Protein AF-A0A0C3P731-F1 (afdb_monomer_lite)

Foldseek 3Di:
DDKDPFAADQPFDQPFKDKDAAADQQFQKWKDFVVVRDIDGRHHGDIDIDHSNVTGIMIDRPDDD

Organism: NCBI:txid870435

pLDDT: mean 88.41, std 11.85, range [36.5, 96.75]

Sequence (65 aa):
HRTTPFHQDPHSRSNWYDMLVMVSDYEDCVLDIPTLGLQFLYNPGTVVAFSGQLLRHGVSSVGGN

InterPro domains:
  IPR024779 2OGFeDO JBP1/TET, oxygenase domain [PF12851] (2-62)

Structure (mmCIF, N/CA/C/O backbone):
data_AF-A0A0C3P731-F1
#
_entry.id   AF-A0A0C3P7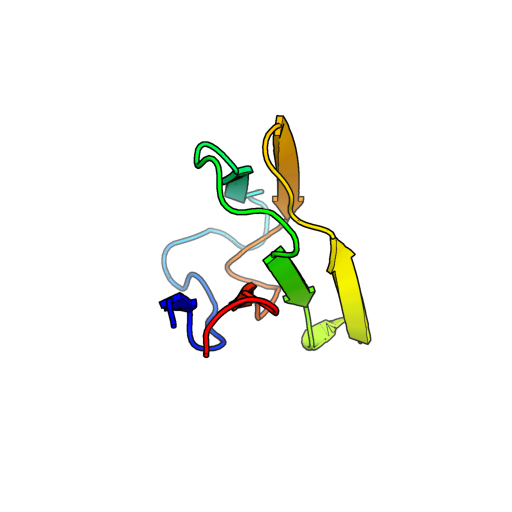31-F1
#
loop_
_atom_site.group_PDB
_atom_site.id
_atom_site.type_symbol
_atom_site.label_atom_id
_atom_site.label_alt_id
_atom_site.label_comp_id
_atom_site.label_asym_id
_atom_site.label_entity_id
_atom_site.label_seq_id
_atom_site.pdbx_PDB_ins_code
_atom_site.Cartn_x
_atom_site.Cartn_y
_atom_site.Cartn_z
_atom_site.occupancy
_atom_site.B_iso_or_equiv
_atom_site.auth_seq_id
_atom_site.auth_comp_id
_atom_site.auth_asym_id
_atom_site.auth_atom_id
_atom_site.pdbx_PDB_model_num
ATOM 1 N N . HIS A 1 1 ? -18.284 10.143 -1.548 1.00 56.69 1 HIS A N 1
ATOM 2 C CA . HIS A 1 1 ? -17.518 8.916 -1.846 1.00 56.69 1 HIS A CA 1
ATOM 3 C C . HIS A 1 1 ? -16.073 9.299 -2.163 1.00 56.69 1 HIS A C 1
ATOM 5 O O . HIS A 1 1 ? -15.870 10.100 -3.070 1.00 56.69 1 HIS A O 1
ATOM 11 N N . ARG A 1 2 ? -15.087 8.860 -1.364 1.00 66.19 2 ARG A N 1
ATOM 12 C CA . ARG A 1 2 ? -13.660 9.133 -1.623 1.00 66.19 2 ARG A CA 1
ATOM 13 C C . ARG A 1 2 ? -13.042 7.868 -2.203 1.00 66.19 2 ARG A C 1
ATOM 15 O O . ARG A 1 2 ? -13.002 6.841 -1.532 1.00 66.19 2 ARG A O 1
ATOM 22 N N . THR A 1 3 ? -12.589 7.964 -3.442 1.00 83.44 3 THR A N 1
ATOM 23 C CA . THR A 1 3 ? -11.895 6.903 -4.168 1.00 83.44 3 THR A CA 1
ATOM 24 C C . THR A 1 3 ? -10.600 7.459 -4.720 1.00 83.44 3 THR A C 1
ATOM 26 O O . THR A 1 3 ? -10.556 8.594 -5.202 1.00 83.44 3 THR A O 1
ATOM 29 N N . THR A 1 4 ? -9.533 6.673 -4.645 1.00 89.44 4 THR A N 1
ATOM 30 C CA . THR A 1 4 ? -8.342 6.945 -5.443 1.00 89.44 4 THR A CA 1
ATOM 31 C C . THR A 1 4 ? -8.467 6.152 -6.742 1.00 89.44 4 THR A C 1
ATOM 33 O O . THR A 1 4 ? -8.740 4.949 -6.708 1.00 89.44 4 THR A O 1
ATOM 36 N N . PRO A 1 5 ? -8.331 6.800 -7.912 1.00 91.88 5 PRO A N 1
ATOM 37 C CA . PRO A 1 5 ? -8.328 6.075 -9.171 1.00 91.88 5 PRO A CA 1
ATOM 38 C C . PRO A 1 5 ? -7.139 5.116 -9.196 1.00 91.88 5 PRO A C 1
ATOM 40 O O . PRO A 1 5 ? -6.101 5.384 -8.592 1.00 91.88 5 PRO A O 1
ATOM 43 N N . PHE A 1 6 ? -7.266 4.013 -9.929 1.00 95.56 6 PHE A N 1
ATOM 44 C CA . PHE A 1 6 ? -6.161 3.075 -10.072 1.00 95.56 6 PHE A CA 1
ATOM 45 C C . PHE A 1 6 ? -4.956 3.728 -10.750 1.00 95.56 6 PHE A C 1
ATOM 47 O O . PHE A 1 6 ? -5.033 4.104 -11.926 1.00 95.56 6 PHE A O 1
ATOM 54 N N . HIS A 1 7 ? -3.835 3.777 -10.042 1.00 95.50 7 HIS A N 1
ATOM 55 C CA . HIS A 1 7 ? -2.599 4.405 -10.493 1.00 95.50 7 HIS A CA 1
ATOM 56 C C . HIS A 1 7 ? -1.380 3.569 -10.103 1.00 95.50 7 HIS A C 1
ATOM 58 O O . HIS A 1 7 ? -1.481 2.585 -9.376 1.00 95.50 7 HIS A O 1
ATOM 64 N N . GLN A 1 8 ? -0.239 3.950 -10.658 1.00 95.12 8 GLN A N 1
ATOM 65 C CA . GLN A 1 8 ? 1.089 3.555 -10.204 1.00 95.12 8 GLN A CA 1
ATOM 66 C C . GLN A 1 8 ? 1.797 4.828 -9.747 1.00 95.12 8 GLN A C 1
ATOM 68 O O . GLN A 1 8 ? 1.410 5.922 -10.165 1.00 95.12 8 GLN A O 1
ATOM 73 N N . ASP A 1 9 ? 2.854 4.677 -8.964 1.00 94.38 9 ASP A N 1
ATOM 74 C CA . ASP A 1 9 ? 3.696 5.775 -8.505 1.00 94.38 9 ASP A CA 1
ATOM 75 C C . ASP A 1 9 ? 4.934 5.878 -9.406 1.00 94.38 9 ASP A C 1
ATOM 77 O O . ASP A 1 9 ? 5.963 5.256 -9.127 1.00 94.38 9 ASP A O 1
ATOM 81 N N . PRO A 1 10 ? 4.885 6.643 -10.518 1.00 87.44 10 PRO A N 1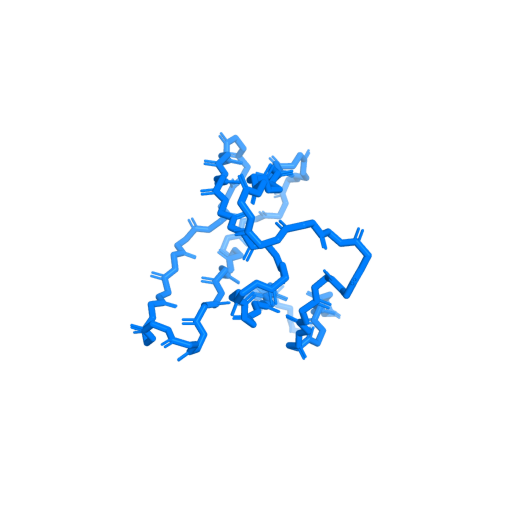
ATOM 82 C CA . PRO A 1 10 ? 5.960 6.660 -11.513 1.00 87.44 10 PRO A CA 1
ATOM 83 C C . PRO A 1 10 ? 7.279 7.213 -10.962 1.00 87.44 10 PRO A C 1
ATOM 85 O O . PRO A 1 10 ? 8.340 6.922 -11.508 1.00 87.44 10 PRO A O 1
ATOM 88 N N . HIS A 1 11 ? 7.210 7.995 -9.883 1.00 89.38 11 HIS A N 1
ATOM 89 C CA . HIS A 1 11 ? 8.367 8.585 -9.215 1.00 89.38 11 HIS A CA 1
ATOM 90 C C . HIS A 1 11 ? 8.996 7.667 -8.151 1.00 89.38 11 HIS A C 1
ATOM 92 O O . HIS A 1 11 ? 10.063 7.998 -7.634 1.00 89.38 11 HIS A O 1
ATOM 98 N N . SER A 1 12 ? 8.370 6.528 -7.832 1.00 86.94 12 SER A N 1
ATOM 99 C CA . SER A 1 12 ? 8.968 5.493 -6.982 1.00 86.94 12 SER A CA 1
ATOM 100 C C . SER A 1 12 ? 10.010 4.685 -7.771 1.00 86.94 12 SER A C 1
ATOM 102 O O . SER A 1 12 ? 10.060 4.738 -9.002 1.00 86.94 12 SER A O 1
ATOM 104 N N . ARG A 1 13 ? 10.883 3.945 -7.078 1.00 88.00 13 ARG A N 1
ATOM 105 C CA . ARG A 1 13 ? 11.810 2.996 -7.719 1.00 88.00 13 ARG A CA 1
ATOM 106 C C . ARG A 1 13 ? 11.247 1.584 -7.621 1.00 88.00 13 ARG A C 1
ATOM 108 O O . ARG A 1 13 ? 10.694 1.200 -6.599 1.00 88.00 13 ARG A O 1
ATOM 115 N N . SER A 1 14 ? 11.458 0.772 -8.649 1.00 85.44 14 SER A N 1
ATOM 116 C CA . SER A 1 14 ? 10.925 -0.595 -8.723 1.00 85.44 14 SER A CA 1
ATOM 117 C C . SER A 1 14 ? 11.407 -1.504 -7.594 1.00 85.44 14 SER A C 1
ATOM 119 O O . SER A 1 14 ? 10.715 -2.444 -7.222 1.00 85.44 14 SER A O 1
ATOM 121 N N . ASN A 1 15 ? 12.580 -1.222 -7.027 1.00 88.38 15 ASN A N 1
ATOM 122 C CA . ASN A 1 15 ? 13.141 -1.946 -5.891 1.00 88.38 15 ASN A CA 1
ATOM 123 C C . ASN A 1 15 ? 12.847 -1.288 -4.531 1.00 88.38 15 ASN A C 1
ATOM 125 O O . ASN A 1 15 ? 13.445 -1.684 -3.531 1.00 88.38 15 ASN A O 1
ATOM 129 N N . TRP A 1 16 ? 11.995 -0.263 -4.491 1.00 91.69 16 TRP A N 1
ATOM 130 C CA . TRP A 1 16 ? 11.545 0.386 -3.264 1.00 91.69 16 TRP A CA 1
ATOM 131 C C . TRP A 1 16 ? 10.139 -0.080 -2.900 1.00 91.69 16 TRP A C 1
ATOM 133 O O . TRP A 1 16 ? 9.337 -0.441 -3.764 1.00 91.69 16 TRP A O 1
ATOM 143 N N . TYR A 1 17 ? 9.869 -0.065 -1.598 1.00 91.12 17 TYR A N 1
ATOM 144 C CA . TYR A 1 17 ? 8.533 -0.240 -1.056 1.00 91.12 17 TYR A CA 1
ATOM 145 C C . TYR A 1 17 ? 7.990 1.120 -0.632 1.00 91.12 17 TYR A C 1
ATOM 147 O O . TYR A 1 17 ? 8.606 1.812 0.178 1.00 91.12 17 TYR A O 1
ATOM 155 N N . ASP A 1 18 ? 6.826 1.461 -1.165 1.00 90.25 18 ASP A N 1
ATOM 156 C CA . ASP A 1 18 ? 5.983 2.552 -0.712 1.00 90.25 18 ASP A CA 1
ATOM 157 C C . ASP A 1 18 ? 5.112 2.028 0.440 1.00 90.25 18 ASP A C 1
ATOM 159 O O . ASP A 1 18 ? 4.599 0.906 0.388 1.00 90.25 18 ASP A O 1
ATOM 163 N N . MET A 1 19 ? 4.990 2.811 1.515 1.00 92.44 19 MET A N 1
ATOM 164 C CA . MET A 1 19 ? 4.174 2.456 2.679 1.00 92.44 19 MET A CA 1
ATOM 165 C C . MET A 1 19 ? 2.879 3.259 2.675 1.00 92.44 19 MET A C 1
ATOM 167 O O . MET A 1 19 ? 2.902 4.485 2.795 1.00 92.44 19 MET A O 1
ATOM 171 N N . LEU A 1 20 ? 1.752 2.557 2.598 1.00 91.75 20 LEU A N 1
ATOM 172 C CA . LEU A 1 20 ? 0.424 3.128 2.780 1.00 91.75 20 LEU A CA 1
ATOM 173 C C . LEU A 1 20 ? -0.058 2.848 4.206 1.00 91.75 20 LEU A C 1
ATOM 175 O O . LEU A 1 20 ? -0.017 1.708 4.673 1.00 91.75 20 LEU A O 1
ATOM 179 N N . VAL A 1 21 ? -0.507 3.902 4.891 1.00 91.56 21 VAL A N 1
ATOM 180 C CA . VAL A 1 21 ? -1.057 3.836 6.251 1.00 91.56 21 VAL A CA 1
ATOM 181 C C . VAL A 1 21 ? -2.473 4.400 6.256 1.00 91.56 21 VAL A C 1
ATOM 183 O O . VAL A 1 21 ? -2.705 5.517 5.785 1.00 91.56 21 VAL A O 1
ATOM 186 N N . MET A 1 22 ? -3.425 3.643 6.801 1.00 90.75 22 MET A N 1
ATOM 187 C CA . MET A 1 22 ? -4.798 4.106 6.990 1.00 90.75 22 MET A CA 1
ATOM 188 C C . MET A 1 22 ? -4.935 4.819 8.341 1.00 90.75 22 MET A C 1
ATOM 190 O O . MET A 1 22 ? -4.918 4.178 9.392 1.00 90.75 22 MET A O 1
ATOM 194 N N . VAL A 1 23 ? -5.060 6.151 8.304 1.00 88.12 23 VAL A N 1
ATOM 195 C CA . VAL A 1 23 ? -5.088 7.028 9.498 1.00 88.12 23 VAL A CA 1
ATOM 196 C C . VAL A 1 23 ? -6.479 7.624 9.774 1.00 88.12 23 VAL A C 1
ATOM 198 O O . VAL A 1 23 ? -6.681 8.267 10.798 1.00 88.12 23 VAL A O 1
ATOM 201 N N . SER A 1 24 ? -7.451 7.453 8.875 1.00 84.25 24 SER A N 1
ATOM 202 C CA . SER A 1 24 ? -8.811 7.968 9.097 1.00 84.25 24 SER A CA 1
ATOM 203 C C . SER A 1 24 ? -9.649 7.049 9.987 1.00 84.25 24 SER A C 1
ATOM 205 O O . SER A 1 24 ? -9.204 5.970 10.339 1.00 84.25 24 SER A O 1
ATOM 207 N N . ASP A 1 25 ? -10.877 7.463 10.279 1.00 83.38 25 ASP A N 1
ATOM 208 C CA . ASP A 1 25 ? -11.943 6.711 10.952 1.00 83.38 25 ASP A CA 1
ATOM 209 C C . ASP A 1 25 ? -12.926 6.033 9.975 1.00 83.38 25 ASP A C 1
ATOM 211 O O . ASP A 1 25 ? -13.891 5.406 10.403 1.00 83.38 25 ASP A O 1
ATOM 215 N N . TYR A 1 26 ? -12.700 6.156 8.660 1.00 82.00 26 TYR A N 1
ATOM 216 C CA . TYR A 1 26 ? -13.480 5.432 7.658 1.00 82.00 26 TYR A CA 1
ATOM 217 C C . TYR A 1 26 ? -13.237 3.925 7.765 1.00 82.00 26 TYR A C 1
ATOM 219 O O . TYR A 1 26 ? -12.118 3.455 7.554 1.00 82.00 26 TYR A O 1
ATOM 227 N N . GLU A 1 27 ? -14.309 3.186 8.021 1.00 81.06 27 GLU A N 1
ATOM 228 C CA . GLU A 1 27 ? -14.343 1.729 7.937 1.00 81.06 27 GLU A CA 1
ATOM 229 C C . GLU A 1 27 ? -14.710 1.262 6.519 1.00 81.06 27 GLU A C 1
ATOM 231 O O . GLU A 1 27 ? -15.140 2.046 5.665 1.00 81.06 27 GLU A O 1
ATOM 236 N N . ASP A 1 28 ? -14.513 -0.031 6.266 1.00 87.75 28 ASP A N 1
ATOM 237 C CA . ASP A 1 28 ? -14.849 -0.713 5.011 1.00 87.75 28 ASP A CA 1
ATOM 238 C C . ASP A 1 28 ? -14.175 -0.100 3.777 1.00 87.75 28 ASP A C 1
ATOM 240 O O . ASP A 1 28 ? -14.755 0.004 2.689 1.00 87.75 28 ASP A O 1
ATOM 244 N N . CYS A 1 29 ? -12.922 0.325 3.944 1.00 90.62 29 CYS A N 1
ATOM 245 C CA . CYS A 1 29 ? -12.084 0.696 2.816 1.00 90.62 29 CYS A CA 1
ATOM 246 C C . CYS A 1 29 ? -11.441 -0.556 2.223 1.00 90.62 29 CYS A C 1
ATOM 248 O O . CYS A 1 29 ? -11.027 -1.465 2.941 1.00 90.62 29 CYS A O 1
ATOM 250 N N . VAL A 1 30 ? -11.339 -0.598 0.901 1.00 93.25 30 VAL A N 1
ATOM 251 C CA . VAL A 1 30 ? -10.732 -1.702 0.160 1.00 93.25 30 VAL A CA 1
ATOM 252 C C . VAL A 1 30 ? -9.536 -1.164 -0.602 1.00 93.25 30 VAL A C 1
ATOM 254 O O . VAL A 1 30 ? -9.674 -0.218 -1.377 1.00 93.25 30 VAL A O 1
ATOM 257 N N . LEU A 1 31 ? -8.369 -1.768 -0.371 1.00 94.69 31 LEU A N 1
ATOM 258 C CA . LEU A 1 31 ? -7.191 -1.606 -1.215 1.00 94.69 31 LEU A CA 1
ATOM 259 C C . LEU A 1 31 ? -7.223 -2.687 -2.295 1.00 94.69 31 LEU A C 1
ATOM 261 O O . LEU A 1 31 ? -7.119 -3.881 -2.006 1.00 94.69 31 LEU A O 1
ATOM 265 N N . ASP A 1 32 ? -7.315 -2.249 -3.539 1.00 96.12 32 ASP A N 1
ATOM 266 C CA . ASP A 1 32 ? -7.258 -3.087 -4.727 1.00 96.12 32 ASP A CA 1
ATOM 267 C C . ASP A 1 32 ? -5.850 -3.046 -5.325 1.00 96.12 32 ASP A C 1
ATOM 269 O O . ASP A 1 32 ? -5.308 -1.966 -5.581 1.00 96.12 32 ASP A O 1
ATOM 273 N N . ILE A 1 33 ? -5.288 -4.219 -5.637 1.00 96.75 33 ILE A N 1
ATOM 274 C CA . ILE A 1 33 ? -4.048 -4.363 -6.414 1.00 96.75 33 ILE A CA 1
ATOM 275 C C . ILE A 1 33 ? -4.334 -5.226 -7.656 1.00 96.75 33 ILE A C 1
ATOM 277 O O . ILE A 1 33 ? -4.040 -6.428 -7.667 1.00 96.75 33 ILE A O 1
ATOM 281 N N . PRO A 1 34 ? -4.894 -4.640 -8.739 1.00 96.38 34 PRO A N 1
ATOM 282 C CA . PRO A 1 34 ? -5.322 -5.391 -9.922 1.00 96.38 34 PRO A CA 1
ATOM 283 C C . PRO A 1 34 ? -4.202 -6.170 -10.610 1.00 96.38 34 PRO A C 1
ATOM 285 O O . PRO A 1 34 ? -4.449 -7.229 -11.173 1.00 96.38 34 PRO A O 1
ATOM 288 N N . THR A 1 35 ? -2.964 -5.675 -10.529 1.00 96.00 35 THR A N 1
ATOM 289 C CA . THR A 1 35 ? -1.774 -6.340 -11.093 1.00 96.00 35 THR A CA 1
ATOM 290 C C . THR A 1 35 ? -1.585 -7.756 -10.538 1.00 96.00 35 THR A C 1
ATOM 292 O O . THR A 1 35 ? -1.048 -8.618 -11.225 1.00 96.00 35 THR A O 1
ATOM 295 N N . LEU A 1 36 ? -2.041 -7.995 -9.303 1.00 95.69 36 LEU A N 1
ATOM 296 C CA . LEU A 1 36 ? -1.961 -9.285 -8.617 1.00 95.69 36 LEU A CA 1
ATOM 297 C C . LEU A 1 36 ? -3.331 -9.964 -8.455 1.00 95.69 36 LEU A C 1
ATOM 299 O O . LEU A 1 36 ? -3.392 -11.078 -7.945 1.00 95.69 36 LEU A O 1
ATOM 303 N N . GLY A 1 37 ? -4.425 -9.305 -8.851 1.00 96.00 37 GLY A N 1
ATOM 304 C CA . GLY A 1 37 ? -5.787 -9.781 -8.590 1.00 96.00 37 GLY A CA 1
ATOM 305 C C . GLY A 1 37 ? -6.137 -9.851 -7.098 1.00 96.00 37 GLY A C 1
ATOM 306 O O . GLY A 1 37 ? -6.936 -10.696 -6.705 1.00 96.00 37 GLY A O 1
ATOM 307 N N . LEU A 1 38 ? -5.516 -9.006 -6.266 1.00 95.31 38 LEU A N 1
ATOM 308 C CA . LEU A 1 38 ? -5.689 -9.017 -4.810 1.00 95.31 38 LEU A CA 1
ATOM 309 C C . LEU A 1 38 ? -6.556 -7.851 -4.334 1.00 95.31 38 LEU A C 1
ATOM 311 O O . LEU A 1 38 ? -6.468 -6.743 -4.867 1.00 95.31 38 LEU A O 1
ATOM 315 N N . GLN A 1 39 ? -7.337 -8.116 -3.287 1.00 94.88 39 GLN A N 1
ATOM 316 C CA . GLN A 1 39 ? -8.121 -7.132 -2.546 1.00 94.88 39 GLN A CA 1
ATOM 317 C C . GLN A 1 39 ? -7.903 -7.326 -1.052 1.00 94.88 39 GLN A C 1
ATOM 319 O O . GLN A 1 39 ? -7.891 -8.458 -0.564 1.00 94.88 39 GLN A O 1
ATOM 324 N N . PHE A 1 40 ? -7.756 -6.220 -0.3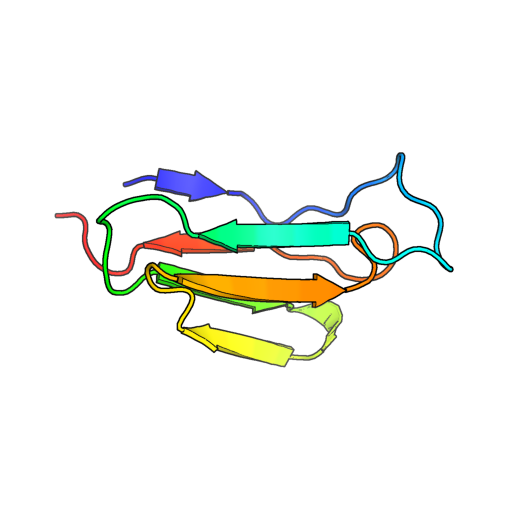32 1.00 92.25 40 PHE A N 1
ATOM 325 C CA . PHE A 1 40 ? -7.554 -6.219 1.111 1.00 92.25 40 PHE A CA 1
ATOM 326 C C . PHE A 1 40 ? -8.518 -5.245 1.772 1.00 92.25 40 PHE A C 1
ATOM 328 O O . PHE A 1 40 ? -8.706 -4.134 1.276 1.00 92.25 40 PHE A O 1
ATOM 335 N N . LEU A 1 41 ? -9.064 -5.631 2.926 1.00 93.12 41 LEU A N 1
ATOM 336 C CA . LEU A 1 41 ? -9.641 -4.654 3.842 1.00 93.12 41 LEU A CA 1
ATOM 337 C C . LEU A 1 41 ? -8.520 -3.726 4.316 1.00 93.12 41 LEU A C 1
ATOM 339 O O . LEU A 1 41 ? -7.467 -4.178 4.765 1.00 93.12 41 LEU A O 1
ATOM 343 N N . TYR A 1 42 ? -8.750 -2.430 4.173 1.00 91.94 42 TYR A N 1
ATOM 344 C CA . TYR A 1 42 ? -7.796 -1.357 4.410 1.00 91.94 42 TYR A CA 1
ATOM 345 C C . TYR A 1 42 ? -8.373 -0.383 5.443 1.00 91.94 42 TYR A C 1
ATOM 347 O O . TYR A 1 42 ? -8.555 0.804 5.189 1.00 91.94 42 TYR A O 1
ATOM 355 N N . ASN A 1 43 ? -8.714 -0.931 6.609 1.00 90.62 43 ASN A N 1
ATOM 356 C CA . ASN A 1 43 ? -9.357 -0.222 7.714 1.00 90.62 43 ASN A CA 1
ATOM 357 C C . ASN A 1 43 ? -8.331 0.518 8.595 1.00 90.62 43 ASN A C 1
ATOM 359 O O . ASN A 1 43 ? -7.119 0.291 8.452 1.00 90.62 43 ASN A O 1
ATOM 363 N N . PRO A 1 44 ? -8.778 1.407 9.501 1.00 92.19 44 PRO A N 1
ATOM 364 C CA . PRO A 1 44 ? -7.897 2.184 10.369 1.00 92.19 44 PRO A CA 1
ATOM 365 C C . PRO A 1 44 ? -6.881 1.308 11.114 1.00 92.19 44 PRO A C 1
ATOM 367 O O . PRO A 1 44 ? -7.215 0.254 11.652 1.00 92.19 44 PRO A O 1
ATOM 370 N N . GLY A 1 45 ? -5.612 1.729 11.116 1.00 91.31 45 GLY A N 1
ATOM 371 C CA . GLY A 1 45 ? -4.506 0.959 11.704 1.00 91.31 45 GLY A CA 1
ATOM 372 C C . GLY A 1 45 ? -3.847 -0.056 10.761 1.00 91.31 45 GLY A C 1
ATOM 373 O O . GLY A 1 45 ? -2.845 -0.667 11.134 1.00 91.31 45 GLY A O 1
ATOM 374 N N . THR A 1 46 ? -4.345 -0.206 9.530 1.00 93.38 46 THR A N 1
ATOM 375 C CA . THR A 1 46 ? -3.692 -1.031 8.505 1.00 93.38 46 THR A CA 1
ATOM 376 C C . THR A 1 46 ? -2.465 -0.321 7.934 1.00 93.38 46 THR A C 1
ATOM 378 O O . THR A 1 46 ? -2.523 0.855 7.563 1.00 93.38 46 THR A O 1
ATOM 381 N N . VAL A 1 47 ? -1.362 -1.064 7.818 1.00 94.50 47 VAL A N 1
ATOM 382 C CA . VAL A 1 47 ? -0.149 -0.653 7.103 1.00 94.50 47 VAL A CA 1
ATOM 383 C C . VAL A 1 47 ? 0.129 -1.671 6.006 1.00 94.50 47 VAL A C 1
ATOM 385 O O . VAL A 1 47 ? 0.210 -2.867 6.282 1.00 94.50 47 VAL A O 1
ATOM 388 N N . VAL A 1 48 ? 0.303 -1.205 4.770 1.00 94.50 48 VAL A N 1
ATOM 389 C CA . VAL A 1 48 ? 0.681 -2.051 3.629 1.00 94.50 48 VAL A CA 1
ATOM 390 C C . VAL A 1 48 ? 1.937 -1.477 2.991 1.00 94.50 48 VAL A C 1
ATOM 392 O O . VAL A 1 48 ? 2.015 -0.278 2.740 1.00 94.50 48 VAL A O 1
ATOM 395 N N . ALA A 1 49 ? 2.917 -2.337 2.724 1.00 94.94 49 ALA A N 1
ATOM 396 C CA . ALA A 1 49 ? 4.141 -1.976 2.022 1.00 94.94 49 ALA A CA 1
ATOM 397 C C . ALA A 1 49 ? 4.232 -2.757 0.707 1.00 94.94 49 ALA A C 1
ATOM 399 O O . ALA A 1 49 ? 4.192 -3.989 0.712 1.00 94.94 49 ALA A O 1
ATOM 400 N N . PHE A 1 50 ? 4.350 -2.053 -0.416 1.00 94.44 50 PHE A N 1
ATOM 401 C CA . PHE A 1 50 ? 4.518 -2.653 -1.742 1.00 94.44 50 PHE A CA 1
ATOM 402 C C . PHE A 1 50 ? 5.185 -1.659 -2.703 1.00 94.44 50 PHE A C 1
ATOM 404 O O . PHE A 1 50 ? 5.285 -0.480 -2.395 1.00 94.44 50 PHE A O 1
ATOM 411 N N . SER A 1 51 ? 5.676 -2.108 -3.861 1.00 95.50 51 SER A N 1
ATOM 412 C CA . SER A 1 51 ? 6.250 -1.183 -4.850 1.00 95.50 51 SER A CA 1
ATOM 413 C C . SER A 1 51 ? 5.142 -0.483 -5.639 1.00 95.50 51 SER A C 1
ATOM 415 O O . SER A 1 51 ? 4.497 -1.116 -6.480 1.00 95.50 51 SER A O 1
ATOM 417 N N . GLY A 1 52 ? 4.937 0.814 -5.405 1.00 94.19 52 GLY A N 1
ATOM 418 C CA . GLY A 1 52 ? 3.955 1.638 -6.111 1.00 94.19 52 GLY A CA 1
ATOM 419 C C . GLY A 1 52 ? 4.301 1.838 -7.584 1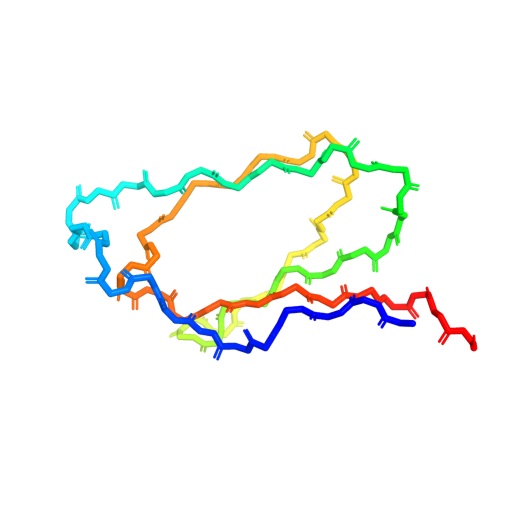.00 94.19 52 GLY A C 1
ATOM 420 O O . GLY A 1 52 ? 3.403 1.964 -8.418 1.00 94.19 52 GLY A O 1
ATOM 421 N N . GLN A 1 53 ? 5.589 1.769 -7.950 1.00 94.88 53 GLN A N 1
ATOM 422 C CA . GLN A 1 53 ? 6.000 1.789 -9.357 1.00 94.88 53 GLN A CA 1
ATOM 423 C C . GLN A 1 53 ? 5.566 0.512 -10.094 1.00 94.88 53 GLN A C 1
ATOM 425 O O . GLN A 1 53 ? 5.129 0.583 -11.242 1.00 94.88 53 GLN A O 1
ATOM 430 N N . LEU A 1 54 ? 5.688 -0.660 -9.462 1.00 95.62 54 LEU A N 1
ATOM 431 C CA . LEU A 1 54 ? 5.373 -1.936 -10.113 1.00 95.62 54 LEU A CA 1
ATOM 432 C C . LEU A 1 54 ? 3.887 -2.277 -10.051 1.00 95.62 54 LEU A C 1
ATOM 434 O O . LEU A 1 54 ? 3.343 -2.820 -11.011 1.00 95.62 54 LEU A O 1
ATOM 438 N N . LEU A 1 55 ? 3.232 -1.981 -8.931 1.00 95.81 55 LEU A N 1
ATOM 439 C CA . LEU A 1 55 ? 1.876 -2.436 -8.674 1.00 95.81 55 LEU A CA 1
ATOM 440 C C . LEU A 1 55 ? 0.885 -1.292 -8.840 1.00 95.81 55 LEU A C 1
ATOM 442 O O . LEU A 1 55 ? 0.819 -0.361 -8.034 1.00 95.81 55 LEU A O 1
ATOM 446 N N . ARG A 1 56 ? 0.052 -1.411 -9.878 1.00 96.38 56 ARG A N 1
ATOM 447 C CA . ARG A 1 56 ? -1.139 -0.575 -10.005 1.00 96.38 56 ARG A CA 1
ATOM 448 C C . ARG A 1 56 ? -2.061 -0.845 -8.821 1.00 96.38 56 ARG A C 1
ATOM 450 O O . ARG A 1 56 ? -2.363 -2.011 -8.561 1.00 96.38 56 ARG A O 1
ATOM 457 N N . HIS A 1 57 ? -2.500 0.212 -8.150 1.00 95.88 57 HIS A N 1
ATOM 458 C CA . HIS A 1 57 ? -3.289 0.133 -6.929 1.00 95.88 57 HIS A CA 1
ATOM 459 C C . HIS A 1 57 ? -4.302 1.282 -6.819 1.00 95.88 57 HIS A C 1
ATOM 461 O O . HIS A 1 57 ? -4.196 2.297 -7.512 1.00 95.88 57 HIS A O 1
ATOM 467 N N . GLY A 1 58 ? -5.312 1.110 -5.969 1.00 94.69 58 GLY A N 1
ATOM 468 C CA . GLY A 1 58 ? -6.313 2.130 -5.655 1.00 94.69 58 GLY A CA 1
ATOM 469 C C . GLY A 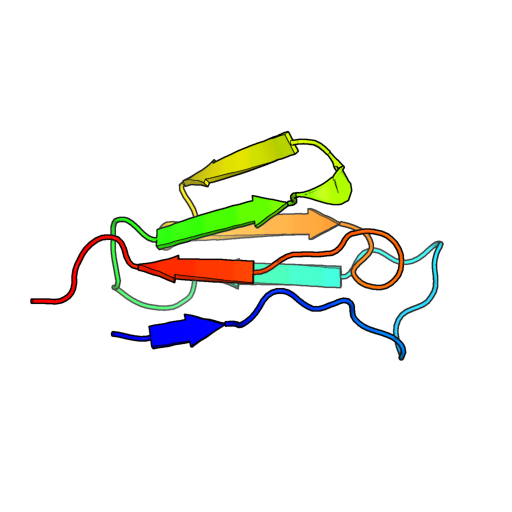1 58 ? -7.108 1.760 -4.407 1.00 94.69 58 GLY A C 1
ATOM 470 O O . GLY A 1 58 ? -7.114 0.605 -3.993 1.00 94.69 58 GLY A O 1
ATOM 471 N N . VAL A 1 59 ? -7.753 2.751 -3.802 1.00 92.88 59 VAL A N 1
ATOM 472 C CA . VAL A 1 59 ? -8.547 2.598 -2.583 1.00 92.88 59 VAL A CA 1
ATOM 473 C C . VAL A 1 59 ? -9.963 3.075 -2.851 1.00 92.88 59 VAL A C 1
ATOM 475 O O . VAL A 1 59 ? -10.172 4.169 -3.384 1.00 92.88 59 VAL A O 1
ATOM 478 N N . SER A 1 60 ? -10.939 2.273 -2.448 1.00 89.81 60 SER A N 1
ATOM 479 C CA . SER A 1 60 ? -12.351 2.641 -2.463 1.00 89.81 60 SER A CA 1
ATOM 480 C C . SER A 1 60 ? -12.960 2.494 -1.073 1.00 89.81 60 SER A C 1
ATOM 482 O O . SER A 1 60 ? -12.516 1.669 -0.284 1.00 89.81 60 SER A O 1
ATOM 484 N N . SER A 1 61 ? -13.958 3.319 -0.755 1.00 83.88 61 SER A N 1
ATOM 485 C CA . SER A 1 61 ? -14.816 3.110 0.418 1.00 83.88 61 SER A CA 1
ATOM 486 C C . SER A 1 61 ? -16.061 2.352 -0.027 1.00 83.88 61 SER A C 1
ATOM 488 O O . SER A 1 61 ? -16.685 2.729 -1.018 1.00 83.88 61 SER A O 1
ATOM 490 N N . VAL A 1 62 ? -16.447 1.289 0.676 1.00 70.06 62 VAL A N 1
ATOM 491 C CA . VAL A 1 62 ? -17.714 0.590 0.389 1.00 70.06 62 VAL A CA 1
ATOM 492 C C . VAL A 1 62 ? -18.905 1.359 0.992 1.00 70.06 62 VAL A C 1
ATOM 494 O O . VAL A 1 62 ? -20.029 1.251 0.509 1.00 70.06 62 VAL A O 1
ATOM 497 N N . GLY A 1 63 ? -18.656 2.230 1.978 1.00 58.69 63 GLY A N 1
ATOM 498 C CA . GLY A 1 63 ? -19.660 3.077 2.624 1.00 58.69 63 GLY A CA 1
ATOM 499 C C . GLY A 1 63 ? -19.686 4.516 2.107 1.00 58.69 63 GLY A C 1
ATOM 500 O O . GLY A 1 63 ? -18.953 5.380 2.585 1.00 58.69 63 GLY A O 1
ATOM 501 N N . GLY A 1 64 ? -20.582 4.805 1.169 1.00 42.94 64 GLY A N 1
ATOM 502 C CA . GLY A 1 64 ? -20.983 6.173 0.851 1.00 42.94 64 GLY A CA 1
ATOM 503 C C . GLY A 1 64 ? -22.249 6.166 0.014 1.00 42.94 64 GLY A C 1
ATOM 504 O O . GLY A 1 64 ? -22.158 5.994 -1.198 1.00 42.94 64 GLY A O 1
ATOM 505 N N . ASN A 1 65 ? -23.394 6.322 0.679 1.00 36.50 65 ASN A N 1
ATOM 506 C CA . ASN A 1 65 ? -24.656 6.686 0.033 1.00 36.50 65 ASN A CA 1
ATOM 507 C C . ASN A 1 65 ? -24.557 8.116 -0.518 1.00 36.50 65 ASN A C 1
ATOM 509 O O . ASN A 1 65 ? -23.951 8.963 0.184 1.00 36.50 65 ASN A O 1
#

Radius of gyration: 11.78 Å; 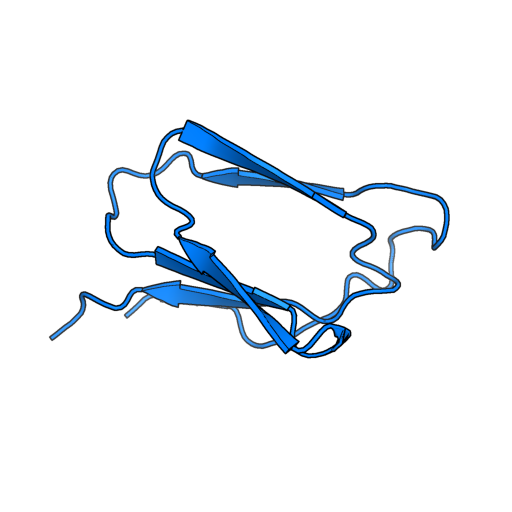chains: 1; bounding box: 38×19×23 Å

Secondary structure (DSSP, 8-state):
---PPSB--TTS-TTPPEEEE--SS--SEEEEEGGGTEEEE--TT-EEEE-TTTS-BEEEES---